Protein AF-A0A524ESB5-F1 (afdb_monomer_lite)

Radius of gyration: 12.63 Å; chains: 1; bounding box: 34×30×29 Å

Secondary structure (DSSP, 8-state):
-PPTT-EE-S--EE-TTSSEEEEEEEETTEEEEEEEETTEEEEEEE-SS--TT-HHHHHHHHHHHHHHS-TT--HHHHHHHHHHHHHHHHHHHHTT-

pLDDT: mean 83.47, std 11.83, range [37.88, 93.81]

Foldseek 3Di:
DPPPQWDWLFDWADQPPAQKTWTWTDHPNWIKIFIDRNPDTPDIDTDDPADLVDPVSLVVQLVVVCVSDDVPRDSVSSSVNSVVNSVSNVVVVVVPD

Structure (mmCIF, N/CA/C/O backbone):
data_AF-A0A524ESB5-F1
#
_entry.id   AF-A0A524ESB5-F1
#
loop_
_atom_site.group_PDB
_atom_site.id
_atom_site.type_symbol
_atom_site.label_atom_id
_atom_site.label_alt_id
_atom_site.label_comp_id
_atom_site.label_asym_id
_atom_site.label_entity_id
_atom_site.label_seq_id
_atom_site.pdbx_PDB_ins_code
_atom_site.Cartn_x
_atom_site.Cartn_y
_atom_site.Cartn_z
_atom_site.occupancy
_atom_site.B_iso_or_equiv
_atom_site.auth_seq_id
_atom_site.auth_comp_id
_atom_site.auth_asym_id
_atom_site.auth_atom_id
_atom_site.pdbx_PDB_model_num
ATOM 1 N N . MET A 1 1 ? -6.665 -15.427 0.520 1.00 53.28 1 MET A N 1
ATOM 2 C CA . MET A 1 1 ? -7.927 -14.854 1.035 1.00 53.28 1 MET A CA 1
ATOM 3 C C . MET A 1 1 ? -7.568 -13.572 1.752 1.00 53.28 1 MET A C 1
ATOM 5 O O . MET A 1 1 ? -6.557 -13.565 2.441 1.00 53.28 1 MET A O 1
ATOM 9 N N . THR A 1 2 ? -8.311 -12.492 1.532 1.00 63.72 2 THR A N 1
ATOM 10 C CA . THR A 1 2 ? -8.147 -11.265 2.319 1.00 63.72 2 THR A CA 1
ATOM 11 C C . THR A 1 2 ? -8.551 -11.565 3.766 1.00 63.72 2 THR A C 1
ATOM 13 O O . THR A 1 2 ? -9.472 -12.355 3.973 1.00 63.72 2 THR A O 1
ATOM 16 N N . GLU A 1 3 ? -7.822 -11.023 4.743 1.00 70.12 3 GLU A N 1
ATOM 17 C CA . GLU A 1 3 ? -8.063 -11.259 6.176 1.00 70.12 3 GLU A CA 1
ATOM 18 C C . GLU A 1 3 ? -9.551 -11.069 6.546 1.00 70.12 3 GLU A C 1
ATOM 20 O O . GLU A 1 3 ? -10.193 -10.139 6.037 1.00 70.12 3 GLU A O 1
ATOM 25 N N . PRO A 1 4 ? -10.128 -11.931 7.408 1.00 74.94 4 PRO A N 1
ATOM 26 C CA . PRO A 1 4 ? -11.513 -11.790 7.838 1.00 74.94 4 PRO A CA 1
ATOM 27 C C . PRO A 1 4 ? -11.711 -10.435 8.531 1.00 74.94 4 PRO A C 1
ATOM 29 O O . PRO A 1 4 ? -11.007 -10.096 9.477 1.00 74.94 4 PRO A O 1
ATOM 32 N N . GLY A 1 5 ? -12.677 -9.653 8.046 1.00 81.44 5 GLY A N 1
ATOM 33 C CA . GLY A 1 5 ? -12.945 -8.303 8.554 1.00 81.44 5 GLY A CA 1
ATOM 34 C C . GLY A 1 5 ? -12.192 -7.177 7.839 1.00 81.44 5 GLY A C 1
ATOM 35 O O . GLY A 1 5 ? -12.294 -6.033 8.273 1.00 81.44 5 GLY A O 1
ATOM 36 N N . PHE A 1 6 ? -11.473 -7.460 6.745 1.00 87.56 6 PHE A N 1
ATOM 37 C CA . PHE A 1 6 ? -10.914 -6.417 5.881 1.00 87.56 6 PHE A CA 1
ATOM 38 C C . PHE A 1 6 ? -11.998 -5.654 5.124 1.00 87.56 6 PHE A C 1
ATOM 40 O O . PHE A 1 6 ? -12.713 -6.216 4.291 1.00 87.56 6 PHE A O 1
ATOM 47 N N . ILE A 1 7 ? -12.063 -4.349 5.377 1.00 89.50 7 ILE A N 1
ATOM 48 C CA . ILE A 1 7 ? -12.929 -3.413 4.671 1.00 89.50 7 ILE A CA 1
ATOM 49 C C . ILE A 1 7 ? -12.057 -2.642 3.671 1.00 89.50 7 ILE A C 1
ATOM 51 O O . ILE A 1 7 ? -11.220 -1.832 4.085 1.00 89.50 7 ILE A O 1
ATOM 55 N N . PRO A 1 8 ? -12.202 -2.878 2.354 1.00 90.12 8 PRO A N 1
ATOM 56 C CA . PRO A 1 8 ? -11.442 -2.139 1.357 1.00 90.12 8 PRO A CA 1
ATOM 57 C C . PRO A 1 8 ? -11.864 -0.668 1.354 1.00 90.12 8 PRO A C 1
ATOM 59 O O . PRO A 1 8 ? -13.047 -0.354 1.226 1.00 90.12 8 PRO A O 1
ATOM 62 N N . ARG A 1 9 ? -10.888 0.238 1.456 1.00 89.12 9 ARG A N 1
ATOM 63 C CA . ARG A 1 9 ? -11.104 1.690 1.332 1.00 89.12 9 ARG A CA 1
ATOM 64 C C . ARG A 1 9 ? -10.692 2.224 -0.036 1.00 89.12 9 ARG A C 1
ATOM 66 O O . ARG A 1 9 ? -11.114 3.306 -0.423 1.00 89.12 9 ARG A O 1
ATOM 73 N N . THR A 1 10 ? -9.905 1.456 -0.785 1.00 91.19 10 THR A N 1
ATOM 74 C CA . THR A 1 10 ? -9.455 1.812 -2.132 1.00 91.19 10 THR A CA 1
ATOM 75 C C . THR A 1 10 ? -9.749 0.712 -3.141 1.00 91.19 10 THR A C 1
ATOM 77 O O . THR A 1 10 ? -9.992 -0.452 -2.799 1.00 91.19 10 THR A O 1
ATOM 80 N N . SER A 1 11 ? -9.638 1.070 -4.419 1.00 90.12 11 SER A N 1
ATOM 81 C CA . SER A 1 11 ? -9.515 0.078 -5.488 1.00 90.12 11 SER A CA 1
ATOM 82 C C . SER A 1 11 ? -8.157 -0.632 -5.413 1.00 90.12 11 SER A C 1
ATOM 84 O O . SER A 1 11 ? -7.220 -0.142 -4.777 1.00 90.12 11 SER A O 1
ATOM 86 N N . ILE A 1 12 ? -8.044 -1.789 -6.071 1.00 92.25 12 ILE A N 1
ATOM 87 C CA . ILE A 1 12 ? -6.750 -2.450 -6.279 1.00 92.25 12 ILE A CA 1
ATOM 88 C C . ILE A 1 12 ? -6.006 -1.684 -7.373 1.00 92.25 12 ILE A C 1
ATOM 90 O O . ILE A 1 12 ? -6.496 -1.582 -8.499 1.00 92.25 12 ILE A O 1
ATOM 94 N N . LEU A 1 13 ? -4.822 -1.165 -7.055 1.00 92.94 13 LEU A N 1
ATOM 95 C CA . LEU A 1 13 ? -3.985 -0.427 -7.994 1.00 92.94 13 LEU A CA 1
ATOM 96 C C . LEU A 1 13 ? -2.712 -1.212 -8.310 1.00 92.94 13 LEU A C 1
ATOM 98 O O . LEU A 1 13 ? -1.961 -1.593 -7.414 1.00 92.94 13 LEU A O 1
ATOM 102 N N . GLY A 1 14 ? -2.468 -1.451 -9.598 1.00 91.75 14 GLY A N 1
ATOM 103 C CA . GLY A 1 14 ? -1.257 -2.118 -10.070 1.00 91.75 14 GLY A CA 1
ATOM 104 C C . GLY A 1 14 ? 0.000 -1.275 -9.844 1.00 91.75 14 GLY A C 1
ATOM 105 O O . GLY A 1 14 ? -0.017 -0.051 -9.995 1.00 91.75 14 GLY A O 1
ATOM 106 N N . ILE A 1 15 ? 1.113 -1.934 -9.527 1.00 90.31 15 ILE A N 1
ATOM 107 C CA . ILE A 1 15 ? 2.438 -1.314 -9.528 1.00 90.31 15 ILE A CA 1
ATOM 108 C C . ILE A 1 15 ? 3.014 -1.460 -10.936 1.00 90.31 15 ILE A C 1
ATOM 110 O O . ILE A 1 15 ? 3.278 -2.572 -11.405 1.00 90.31 15 ILE A O 1
ATOM 114 N N . CYS A 1 16 ? 3.213 -0.327 -11.610 1.00 86.69 16 CYS A N 1
ATOM 115 C CA . CYS A 1 16 ? 3.701 -0.291 -12.985 1.00 86.69 16 CYS A CA 1
ATOM 116 C C . CYS A 1 16 ? 5.029 -1.055 -13.137 1.00 86.69 16 CYS A C 1
ATOM 118 O O . CYS A 1 16 ? 5.944 -0.901 -12.326 1.00 86.69 16 CYS A O 1
ATOM 120 N N . GLY A 1 17 ? 5.123 -1.878 -14.185 1.00 84.38 17 GLY A N 1
ATOM 121 C CA . GLY A 1 17 ? 6.284 -2.732 -14.443 1.00 84.38 17 GLY A CA 1
ATOM 122 C C . GLY A 1 17 ? 6.303 -4.041 -13.649 1.00 84.38 17 GLY A C 1
ATOM 123 O O . GLY A 1 17 ? 7.302 -4.754 -13.699 1.00 84.38 17 GLY A O 1
ATOM 124 N N . THR A 1 18 ? 5.226 -4.385 -12.933 1.00 87.06 18 THR A N 1
ATOM 125 C CA . THR A 1 18 ? 5.128 -5.647 -12.185 1.00 87.06 18 THR A CA 1
ATOM 126 C C . THR A 1 18 ? 3.753 -6.303 -12.297 1.00 87.06 18 THR A C 1
ATOM 128 O O . THR A 1 18 ? 2.779 -5.678 -12.707 1.00 87.06 18 THR A O 1
ATOM 131 N N . SER A 1 19 ? 3.659 -7.568 -11.875 1.00 88.31 19 SER A N 1
ATOM 132 C CA . SER A 1 19 ? 2.386 -8.283 -11.699 1.00 88.31 19 SER A CA 1
ATOM 133 C C . SER A 1 19 ? 1.713 -8.010 -10.345 1.00 88.31 19 SER A C 1
ATOM 135 O O . SER A 1 19 ? 0.800 -8.747 -9.961 1.00 88.31 19 SER A O 1
ATOM 137 N N . TYR A 1 20 ? 2.218 -7.040 -9.579 1.00 91.44 20 TYR A N 1
ATOM 138 C CA . TYR A 1 20 ? 1.757 -6.763 -8.225 1.00 91.44 20 TYR A CA 1
ATOM 139 C C . TYR A 1 20 ? 0.705 -5.661 -8.198 1.00 91.44 20 TYR A C 1
ATOM 141 O O . TYR A 1 20 ? 0.770 -4.700 -8.963 1.00 91.44 20 TYR A O 1
ATOM 149 N N . GLY A 1 21 ? -0.251 -5.799 -7.287 1.00 92.31 21 GLY A N 1
ATOM 150 C CA . GLY A 1 21 ? -1.251 -4.785 -6.976 1.00 92.31 21 GLY A CA 1
ATOM 151 C C . GLY A 1 21 ? -1.250 -4.458 -5.491 1.00 92.31 21 GLY A C 1
ATOM 152 O O . GLY A 1 21 ? -0.881 -5.291 -4.668 1.00 92.31 21 GLY A O 1
ATOM 153 N N . LEU A 1 22 ? -1.667 -3.248 -5.149 1.00 93.19 22 LEU A N 1
ATOM 154 C CA . LEU A 1 22 ? -1.829 -2.788 -3.777 1.00 93.19 22 LEU A CA 1
ATOM 155 C C . LEU A 1 22 ? -3.270 -2.353 -3.552 1.00 93.19 22 LEU A C 1
ATOM 157 O O . LEU A 1 22 ? -3.901 -1.781 -4.439 1.00 93.19 22 LEU A O 1
ATOM 161 N N . GLN A 1 23 ? -3.769 -2.587 -2.348 1.00 93.81 23 GLN A N 1
ATOM 162 C CA . GLN A 1 23 ? -5.040 -2.047 -1.888 1.00 93.81 23 GLN A CA 1
ATOM 163 C C . GLN A 1 23 ? -4.897 -1.612 -0.441 1.00 93.81 23 GLN A C 1
ATOM 165 O O . GLN A 1 23 ? -4.343 -2.351 0.374 1.00 93.81 23 GLN A O 1
ATOM 170 N N . LEU A 1 24 ? -5.416 -0.432 -0.124 1.00 92.25 24 LEU A N 1
ATOM 171 C CA . LEU A 1 24 ? -5.550 0.029 1.243 1.00 92.25 24 LEU A CA 1
ATOM 172 C C . LEU A 1 24 ? -6.972 -0.226 1.741 1.00 92.25 24 LEU A C 1
ATOM 174 O O . LEU A 1 24 ? -7.962 -0.177 1.004 1.00 92.25 24 LEU A O 1
ATOM 178 N N . GLY A 1 25 ? -7.062 -0.506 3.026 1.00 90.94 25 GLY A N 1
ATOM 179 C CA . GLY A 1 25 ? -8.320 -0.710 3.714 1.00 90.94 25 GLY A CA 1
ATOM 180 C C . GLY A 1 25 ? -8.121 -0.627 5.208 1.00 90.94 25 GLY A C 1
ATOM 181 O O . GLY A 1 25 ? -7.106 -0.123 5.686 1.00 90.94 25 GLY A O 1
ATOM 182 N N . GLU A 1 26 ? -9.086 -1.147 5.941 1.00 89.62 26 GLU A N 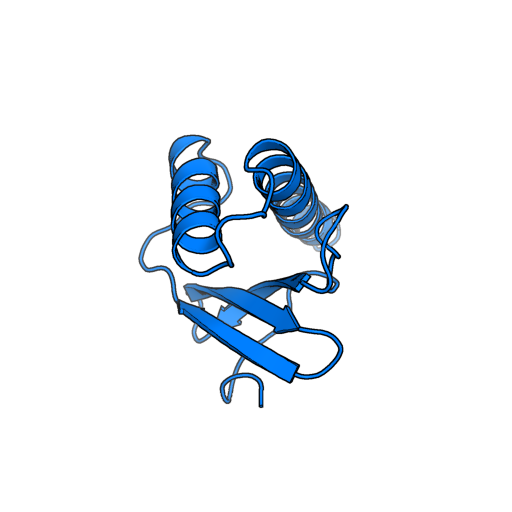1
ATOM 183 C CA . GLU A 1 26 ? -9.058 -1.139 7.393 1.00 89.62 26 GLU A CA 1
ATOM 184 C C . GLU A 1 26 ? -9.521 -2.470 7.974 1.00 89.62 26 GLU A C 1
ATOM 186 O O . GLU A 1 26 ? -10.320 -3.190 7.375 1.00 89.62 26 GLU A O 1
ATOM 191 N N . ILE A 1 27 ? -9.006 -2.779 9.161 1.00 89.75 27 ILE A N 1
ATOM 192 C CA . ILE A 1 27 ? -9.479 -3.867 10.017 1.00 89.75 27 ILE A CA 1
ATOM 193 C C . ILE A 1 27 ? -9.573 -3.315 11.430 1.00 89.75 27 ILE A C 1
ATOM 195 O O . ILE A 1 27 ? -8.570 -2.848 11.967 1.00 89.75 27 ILE A O 1
ATOM 199 N N . ASN A 1 28 ? -10.751 -3.389 12.055 1.00 86.31 28 ASN A N 1
ATOM 200 C CA . ASN A 1 28 ? -10.972 -2.930 13.434 1.00 86.31 28 ASN A CA 1
ATOM 201 C C . ASN A 1 28 ? -10.465 -1.492 13.688 1.00 86.31 28 ASN A C 1
ATOM 203 O O . ASN A 1 28 ? -9.815 -1.245 14.699 1.00 86.31 28 ASN A O 1
ATOM 207 N N . ASN A 1 29 ? -10.723 -0.564 12.758 1.00 83.12 29 ASN A N 1
ATOM 208 C CA . ASN A 1 29 ? -10.235 0.829 12.757 1.00 83.12 29 ASN A CA 1
ATOM 209 C C . ASN A 1 29 ? -8.716 1.016 12.592 1.00 83.12 29 ASN A C 1
ATOM 211 O O . ASN A 1 29 ? -8.208 2.118 12.789 1.00 83.12 29 ASN A O 1
ATOM 215 N N . PHE A 1 30 ? -7.979 -0.021 12.203 1.00 86.00 30 PHE A N 1
ATOM 216 C CA . PHE A 1 30 ? -6.562 0.095 11.872 1.00 86.00 30 PHE A CA 1
ATOM 217 C C . PHE A 1 30 ? -6.351 0.088 10.369 1.00 86.00 30 PHE A C 1
ATOM 219 O O . PHE A 1 30 ? -6.890 -0.774 9.671 1.00 86.00 30 PHE A O 1
ATOM 226 N N . LEU A 1 31 ? -5.503 0.995 9.886 1.00 88.69 31 LEU A N 1
ATOM 227 C CA . LEU A 1 31 ? -5.098 1.021 8.489 1.00 88.69 31 LEU A CA 1
ATOM 228 C C . LEU A 1 31 ? -4.380 -0.278 8.124 1.00 88.69 31 LEU A C 1
ATOM 230 O O . LEU A 1 31 ? -3.516 -0.767 8.851 1.00 88.69 31 LEU A O 1
ATOM 234 N N . CYS A 1 32 ? -4.717 -0.822 6.966 1.00 91.06 32 CYS A N 1
ATOM 235 C CA . CYS A 1 32 ? -4.149 -2.052 6.455 1.00 91.06 32 CYS A CA 1
ATOM 236 C C . CYS A 1 32 ? -3.788 -1.908 4.975 1.00 91.06 32 CYS A C 1
ATOM 238 O O . CYS A 1 32 ? -4.485 -1.232 4.217 1.00 91.06 32 CYS A O 1
ATOM 240 N N . ILE A 1 33 ? -2.723 -2.590 4.554 1.00 91.88 33 ILE A N 1
ATOM 241 C CA . ILE A 1 33 ? -2.369 -2.767 3.145 1.00 91.88 33 ILE A CA 1
ATOM 242 C C . ILE A 1 33 ? -2.396 -4.245 2.779 1.00 91.88 33 ILE A C 1
ATOM 244 O O . ILE A 1 33 ? -1.884 -5.101 3.503 1.00 91.88 33 ILE A O 1
ATOM 248 N N . VAL A 1 34 ? -2.980 -4.529 1.622 1.00 92.56 34 VAL A N 1
ATOM 249 C CA . VAL A 1 34 ? -2.988 -5.847 1.000 1.00 92.56 34 VAL A CA 1
ATOM 250 C C . VAL A 1 34 ? -2.145 -5.770 -0.262 1.00 92.56 34 VAL A C 1
ATOM 252 O O . VAL A 1 34 ? -2.327 -4.875 -1.092 1.00 92.56 34 VAL A O 1
ATOM 255 N N . VAL A 1 35 ? -1.228 -6.719 -0.408 1.00 92.50 35 VAL A N 1
ATOM 256 C CA . VAL A 1 35 ? -0.428 -6.899 -1.615 1.00 92.50 35 VAL A CA 1
ATOM 257 C C . VAL A 1 35 ? -0.988 -8.082 -2.389 1.00 92.50 35 VAL A C 1
ATOM 259 O O . VAL A 1 35 ? -1.108 -9.192 -1.865 1.00 92.50 35 VAL A O 1
ATOM 262 N N . TYR A 1 36 ? -1.293 -7.840 -3.654 1.00 91.25 36 TYR A N 1
ATOM 263 C CA . TYR A 1 36 ? -1.822 -8.816 -4.589 1.00 91.25 36 TYR A CA 1
ATOM 264 C C . TYR A 1 36 ? -0.774 -9.210 -5.621 1.00 91.25 36 TYR A C 1
ATOM 266 O O . TYR A 1 36 ? 0.031 -8.383 -6.046 1.00 91.25 36 TYR A O 1
ATOM 274 N N . ARG A 1 37 ? -0.838 -10.452 -6.095 1.00 89.88 37 ARG A N 1
ATOM 275 C CA . ARG A 1 37 ? -0.219 -10.900 -7.343 1.00 89.88 37 ARG A CA 1
ATOM 276 C C . ARG A 1 37 ? -1.319 -11.482 -8.223 1.00 89.88 37 ARG A C 1
ATOM 278 O O . ARG A 1 37 ? -1.846 -12.556 -7.947 1.00 89.88 37 ARG A O 1
ATOM 285 N N . GLY A 1 38 ? -1.717 -10.748 -9.259 1.00 86.31 38 GLY A N 1
ATOM 286 C CA . GLY A 1 38 ? -2.940 -11.076 -9.996 1.00 86.31 38 GLY A CA 1
ATOM 287 C C . GLY A 1 38 ? -4.166 -11.046 -9.074 1.00 86.31 38 GLY A C 1
ATOM 288 O O . GLY A 1 38 ? -4.518 -9.988 -8.564 1.00 86.31 38 GLY A O 1
ATOM 289 N N . LYS A 1 39 ? -4.809 -12.202 -8.858 1.00 84.75 39 LYS A N 1
ATOM 290 C CA . LYS A 1 39 ? -5.984 -12.346 -7.973 1.00 84.75 39 LYS A CA 1
ATOM 291 C C . LYS A 1 39 ? -5.641 -12.854 -6.569 1.00 84.75 39 LYS A C 1
ATOM 293 O O . LYS A 1 39 ? -6.520 -12.931 -5.715 1.00 84.75 39 LYS A O 1
ATOM 298 N N . GLU A 1 40 ? -4.390 -13.229 -6.333 1.00 89.06 40 GLU A N 1
ATOM 299 C CA . GLU A 1 40 ? -3.966 -13.828 -5.072 1.00 89.06 40 GLU A CA 1
ATOM 300 C C . GLU A 1 40 ? -3.441 -12.767 -4.114 1.00 89.06 40 GLU A C 1
ATOM 302 O O . GLU A 1 40 ? -2.686 -11.882 -4.510 1.00 89.06 40 GLU A O 1
ATOM 307 N N . VAL A 1 41 ? -3.815 -12.882 -2.841 1.00 90.44 41 VAL A N 1
ATOM 308 C CA . VAL A 1 41 ? -3.215 -12.097 -1.759 1.00 90.44 41 VAL A CA 1
ATOM 309 C C . VAL A 1 41 ? -1.896 -12.756 -1.387 1.00 90.44 41 VAL A C 1
ATOM 311 O O . VAL A 1 41 ? -1.893 -13.906 -0.954 1.00 90.44 41 VAL A O 1
ATOM 314 N N . ILE A 1 42 ? -0.795 -12.031 -1.553 1.00 90.25 42 ILE A N 1
ATOM 315 C CA . ILE A 1 42 ? 0.552 -12.537 -1.257 1.00 90.25 42 ILE A CA 1
ATOM 316 C C . ILE A 1 42 ? 1.114 -11.994 0.048 1.00 90.25 42 ILE A C 1
ATOM 318 O O . ILE A 1 42 ? 1.992 -12.611 0.643 1.00 90.25 42 ILE A O 1
ATOM 322 N N . ASN A 1 43 ? 0.649 -10.824 0.479 1.00 89.94 43 ASN A N 1
ATOM 323 C CA . ASN A 1 43 ? 1.098 -10.226 1.720 1.00 89.94 43 ASN A CA 1
ATOM 324 C C . ASN A 1 43 ? 0.037 -9.280 2.272 1.00 89.94 43 ASN A C 1
ATOM 326 O O . ASN A 1 43 ? -0.781 -8.728 1.533 1.00 89.94 43 ASN A O 1
ATOM 330 N N . PHE A 1 44 ? 0.076 -9.094 3.579 1.00 90.38 44 PHE A N 1
ATOM 331 C CA . PHE A 1 44 ? -0.857 -8.277 4.321 1.00 90.38 44 PHE A CA 1
ATOM 332 C C . PHE A 1 44 ? -0.126 -7.616 5.483 1.00 90.38 44 PHE A C 1
ATOM 334 O O . PHE A 1 44 ? 0.662 -8.256 6.182 1.00 90.38 44 PHE A O 1
ATOM 341 N N . LYS A 1 45 ? -0.410 -6.336 5.718 1.00 91.25 45 LYS A N 1
ATOM 342 C CA . LYS A 1 45 ? 0.103 -5.627 6.885 1.00 91.25 45 LYS A CA 1
ATOM 343 C C . LYS A 1 45 ? -0.951 -4.727 7.478 1.00 91.25 45 LYS A C 1
ATOM 345 O O . LYS A 1 45 ? -1.468 -3.834 6.815 1.00 91.25 45 LYS A O 1
ATOM 350 N N . LYS A 1 46 ? -1.180 -4.947 8.766 1.00 90.50 46 LYS A N 1
ATOM 351 C CA . LYS A 1 46 ? -1.850 -4.018 9.659 1.00 90.50 46 LYS A CA 1
ATOM 352 C C . LYS A 1 46 ? -0.840 -2.996 10.179 1.00 90.50 46 LYS A C 1
ATOM 354 O O . LYS A 1 46 ? 0.276 -3.363 10.569 1.00 90.50 46 LYS A O 1
ATOM 359 N N . PHE A 1 47 ? -1.237 -1.735 10.170 1.00 87.50 47 PHE A N 1
ATOM 360 C CA . PHE A 1 47 ? -0.473 -0.620 10.696 1.00 87.50 47 PHE A CA 1
ATOM 361 C C . PHE A 1 47 ? -1.131 -0.093 11.967 1.00 87.50 47 PHE A C 1
ATOM 363 O O . PHE A 1 47 ? -2.309 0.262 11.965 1.00 87.50 47 PHE A O 1
ATOM 370 N N . ASP A 1 48 ? -0.355 -0.029 13.043 1.00 81.81 48 ASP A N 1
ATOM 371 C CA . ASP A 1 48 ? -0.790 0.571 14.297 1.00 81.81 48 ASP A CA 1
ATOM 372 C C . ASP A 1 48 ? -0.374 2.052 14.300 1.00 81.81 48 ASP A C 1
ATOM 374 O O . ASP A 1 48 ? 0.770 2.370 13.980 1.00 81.81 48 ASP A O 1
ATOM 378 N N . ASN A 1 49 ? -1.300 2.953 14.647 1.00 73.44 49 ASN A N 1
ATOM 379 C CA . ASN A 1 49 ? -1.057 4.397 14.808 1.00 73.44 49 ASN A CA 1
ATOM 380 C C . ASN A 1 49 ? -0.517 5.146 13.572 1.00 73.44 49 ASN A C 1
ATOM 382 O O . ASN A 1 49 ? 0.288 6.061 13.718 1.00 73.44 49 ASN A O 1
ATOM 386 N N . ILE A 1 50 ? -0.970 4.800 12.364 1.00 77.56 50 ILE A N 1
ATOM 387 C CA . ILE A 1 50 ? -0.627 5.557 11.150 1.00 77.56 50 ILE A CA 1
ATOM 388 C C . ILE A 1 50 ? -1.693 6.605 10.832 1.00 77.56 50 ILE A C 1
ATOM 390 O O . ILE A 1 50 ? -2.884 6.293 10.785 1.00 77.56 50 ILE A O 1
ATOM 394 N N . THR A 1 51 ? -1.249 7.826 10.528 1.00 71.75 51 THR A N 1
ATOM 395 C CA . THR A 1 51 ? -2.090 8.911 10.022 1.00 71.75 51 THR A CA 1
ATOM 396 C C . THR A 1 51 ? -1.731 9.191 8.564 1.00 71.75 51 THR A C 1
ATOM 398 O O . THR A 1 51 ? -0.686 9.756 8.254 1.00 71.75 51 THR A O 1
ATOM 401 N N . LEU A 1 52 ? -2.637 8.866 7.640 1.00 72.38 52 LEU A N 1
ATOM 402 C CA . LEU A 1 52 ? -2.431 8.993 6.186 1.00 72.38 52 LEU A CA 1
ATOM 403 C C . LEU A 1 52 ? -2.139 10.418 5.664 1.00 72.38 52 LEU A C 1
ATOM 405 O O . LEU A 1 52 ? -1.882 10.594 4.476 1.00 72.38 52 LEU A O 1
ATOM 409 N N . ASN A 1 53 ? -2.140 11.421 6.541 1.00 70.19 53 ASN A N 1
ATOM 410 C CA . ASN A 1 53 ? -1.778 12.802 6.233 1.00 70.19 53 ASN A CA 1
ATOM 411 C C . ASN A 1 53 ? -0.274 13.094 6.407 1.00 70.19 53 ASN A C 1
ATOM 413 O O . ASN A 1 53 ? 0.178 14.172 6.024 1.00 70.19 53 ASN A O 1
ATOM 417 N N . SER A 1 54 ? 0.508 12.167 6.974 1.00 76.06 54 SER A N 1
ATOM 418 C CA . SER A 1 54 ? 1.953 12.330 7.169 1.00 76.06 54 SER A CA 1
ATOM 419 C C . SER A 1 54 ? 2.767 11.738 6.012 1.00 76.06 54 SER A C 1
ATOM 421 O O . SER A 1 54 ? 2.564 10.598 5.588 1.00 76.06 54 SER A O 1
ATOM 423 N N . ILE A 1 55 ? 3.759 12.495 5.532 1.00 76.69 55 ILE A N 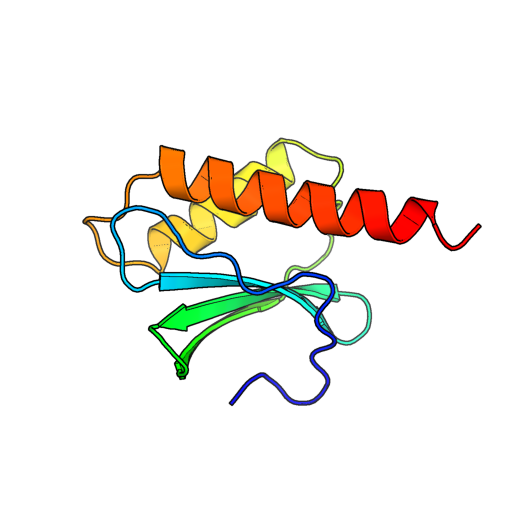1
ATOM 424 C CA . ILE A 1 55 ? 4.744 12.016 4.547 1.00 76.69 55 ILE A CA 1
ATOM 425 C C . ILE A 1 55 ? 5.583 10.866 5.126 1.00 76.69 55 ILE A C 1
ATOM 427 O O . ILE A 1 55 ? 5.962 9.953 4.391 1.00 76.69 55 ILE A O 1
ATOM 431 N N . GLU A 1 56 ? 5.866 10.892 6.429 1.00 79.31 56 GLU A N 1
ATOM 432 C CA . GLU A 1 56 ? 6.649 9.854 7.107 1.00 79.31 56 GLU A CA 1
ATOM 433 C C . GLU A 1 56 ? 5.913 8.513 7.086 1.00 79.31 56 GLU A C 1
ATOM 435 O O . GLU A 1 56 ? 6.498 7.487 6.738 1.00 79.31 56 GLU A O 1
ATOM 440 N N . ASP A 1 57 ? 4.606 8.547 7.331 1.00 83.62 57 ASP A N 1
ATOM 441 C CA . ASP A 1 57 ? 3.741 7.373 7.304 1.00 83.62 57 ASP A CA 1
ATOM 442 C C . ASP A 1 57 ? 3.592 6.804 5.888 1.00 83.62 57 ASP A C 1
ATOM 444 O O . ASP A 1 57 ? 3.697 5.593 5.676 1.00 83.62 57 ASP A O 1
ATOM 448 N N . ALA A 1 58 ? 3.431 7.673 4.886 1.00 84.19 58 ALA A N 1
ATOM 449 C CA . ALA A 1 58 ? 3.426 7.254 3.487 1.00 84.19 58 ALA A CA 1
ATOM 450 C C . ALA A 1 58 ? 4.753 6.575 3.100 1.00 84.19 58 ALA A C 1
ATOM 452 O O . ALA A 1 58 ? 4.758 5.528 2.446 1.00 84.19 58 ALA A O 1
ATOM 453 N N . ASN A 1 59 ? 5.886 7.124 3.543 1.00 87.44 59 ASN A N 1
ATOM 454 C CA . ASN A 1 59 ? 7.203 6.533 3.311 1.00 87.44 59 ASN A CA 1
ATOM 455 C C . ASN A 1 59 ? 7.383 5.205 4.058 1.00 87.44 59 ASN A C 1
ATOM 457 O O . ASN A 1 59 ? 8.006 4.287 3.519 1.00 87.44 59 ASN A O 1
ATOM 461 N N . TYR A 1 60 ? 6.812 5.065 5.256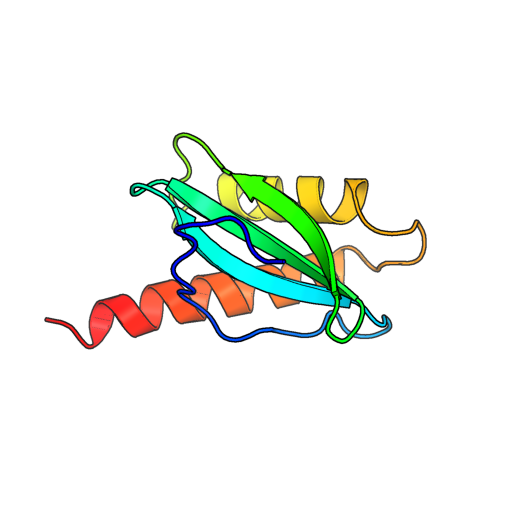 1.00 88.56 60 TYR A N 1
ATOM 462 C CA . TYR A 1 60 ? 6.820 3.812 6.006 1.00 88.56 60 TYR A CA 1
ATOM 463 C C . TYR A 1 60 ? 6.081 2.697 5.253 1.00 88.56 60 TYR A C 1
ATOM 465 O O . TYR A 1 60 ? 6.619 1.597 5.094 1.00 88.56 60 TYR A O 1
ATOM 473 N N . ILE A 1 61 ? 4.896 2.995 4.705 1.00 88.12 61 ILE A N 1
ATOM 474 C CA . ILE A 1 61 ? 4.131 2.055 3.871 1.00 88.12 61 ILE A CA 1
ATOM 475 C C . ILE A 1 61 ? 4.950 1.655 2.639 1.00 88.12 61 ILE A C 1
ATOM 477 O O . ILE A 1 61 ? 5.100 0.466 2.355 1.00 88.12 61 ILE A O 1
ATOM 481 N N . VAL A 1 62 ? 5.537 2.627 1.934 1.00 90.50 62 VAL A N 1
ATOM 482 C CA . VAL A 1 62 ? 6.385 2.373 0.755 1.00 90.50 62 VAL A CA 1
ATOM 483 C C . VAL A 1 62 ? 7.579 1.488 1.105 1.00 90.50 62 VAL A C 1
ATOM 485 O O . VAL A 1 62 ? 7.865 0.531 0.385 1.00 90.50 62 VAL A O 1
ATOM 488 N N . GLY A 1 63 ? 8.262 1.767 2.217 1.00 89.38 63 GLY A N 1
ATOM 489 C CA . GLY A 1 63 ? 9.400 0.980 2.683 1.00 89.38 63 GLY A CA 1
ATOM 490 C C . GLY A 1 63 ? 9.016 -0.455 3.039 1.00 89.38 63 GLY A C 1
ATOM 491 O O . GLY A 1 63 ? 9.733 -1.393 2.678 1.00 89.38 63 GLY A O 1
ATOM 492 N N . TRP A 1 64 ? 7.866 -0.644 3.694 1.00 90.62 64 TRP A N 1
ATOM 493 C CA . TRP A 1 64 ? 7.338 -1.975 3.982 1.00 90.62 64 TRP A CA 1
ATOM 494 C C . TRP A 1 64 ? 7.006 -2.734 2.693 1.00 90.62 64 TRP A C 1
ATOM 496 O O . TRP A 1 64 ? 7.442 -3.874 2.536 1.00 90.62 64 TRP A O 1
ATOM 506 N N . VAL A 1 65 ? 6.316 -2.101 1.739 1.00 89.00 65 VAL A N 1
ATOM 507 C CA . VAL A 1 65 ? 5.985 -2.715 0.444 1.00 89.00 65 VAL A CA 1
ATOM 508 C C . VAL A 1 65 ? 7.255 -3.096 -0.318 1.00 89.00 65 VAL A C 1
ATOM 510 O O . VAL A 1 65 ? 7.374 -4.229 -0.772 1.00 89.00 65 VAL A O 1
ATOM 513 N N . ASN A 1 66 ? 8.239 -2.200 -0.400 1.00 88.81 66 ASN A N 1
ATOM 514 C CA . ASN A 1 66 ? 9.495 -2.462 -1.102 1.00 88.81 66 ASN A CA 1
ATOM 515 C C . ASN A 1 66 ? 10.280 -3.639 -0.503 1.00 88.81 66 ASN A C 1
ATOM 517 O O . ASN A 1 66 ? 10.875 -4.418 -1.238 1.00 88.81 66 ASN A O 1
ATOM 521 N N . ARG A 1 67 ? 10.258 -3.803 0.827 1.00 86.81 67 ARG A N 1
ATOM 522 C CA . ARG A 1 67 ? 10.907 -4.936 1.506 1.00 86.81 67 ARG A CA 1
ATOM 523 C C . ARG A 1 67 ? 10.222 -6.274 1.214 1.00 86.81 67 ARG A C 1
ATOM 525 O O . ARG A 1 67 ? 10.876 -7.309 1.238 1.00 86.81 67 ARG A O 1
ATOM 532 N N . ASN A 1 68 ? 8.909 -6.250 1.004 1.00 85.69 68 ASN A N 1
ATOM 533 C CA . ASN A 1 68 ? 8.082 -7.446 0.853 1.00 85.69 68 ASN A CA 1
ATOM 534 C C . ASN A 1 68 ? 7.811 -7.824 -0.611 1.00 85.69 68 ASN A C 1
ATOM 536 O O . ASN A 1 68 ? 7.261 -8.893 -0.876 1.00 85.69 68 ASN A O 1
ATOM 540 N N . LEU A 1 69 ? 8.183 -6.962 -1.555 1.00 83.62 69 LEU A N 1
ATOM 541 C CA 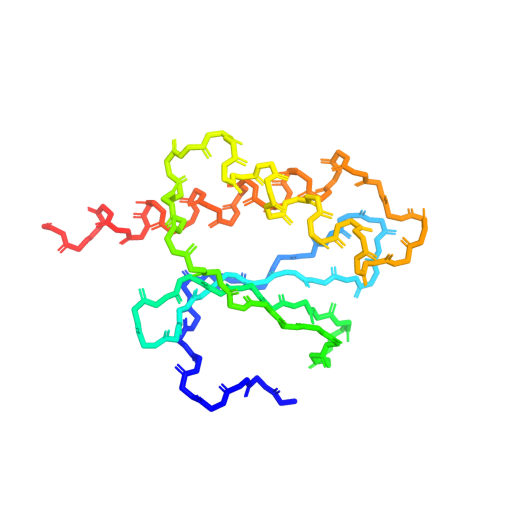. LEU A 1 69 ? 8.149 -7.237 -2.985 1.00 83.62 69 LEU A CA 1
ATOM 542 C C . LEU A 1 69 ? 9.511 -7.729 -3.484 1.00 83.62 69 LEU A C 1
ATOM 544 O O . LEU A 1 69 ? 10.548 -7.525 -2.857 1.00 83.62 69 LEU A O 1
ATOM 548 N N . LEU A 1 70 ? 9.507 -8.389 -4.644 1.00 74.25 70 LEU A N 1
ATOM 549 C CA . LEU A 1 70 ? 10.737 -8.834 -5.297 1.00 74.25 70 LEU A CA 1
ATOM 550 C C . LEU A 1 70 ? 11.646 -7.646 -5.654 1.00 74.25 70 LEU A C 1
ATOM 552 O O . LEU A 1 70 ? 11.173 -6.561 -6.004 1.00 74.25 70 LEU A O 1
ATOM 556 N N . PHE A 1 71 ? 12.954 -7.919 -5.662 1.00 61.75 71 PHE A N 1
ATOM 557 C CA . PHE A 1 71 ? 14.062 -6.967 -5.837 1.00 61.75 71 PHE A CA 1
ATOM 558 C C . PHE A 1 71 ? 13.972 -6.072 -7.091 1.00 61.75 71 PHE A C 1
ATOM 560 O O . PHE A 1 71 ? 14.577 -5.008 -7.137 1.00 61.75 71 PHE A O 1
ATOM 567 N N . PHE A 1 72 ? 13.205 -6.469 -8.109 1.00 61.84 72 PHE A N 1
ATOM 568 C CA . PHE A 1 72 ? 13.058 -5.721 -9.365 1.00 61.84 72 PHE A CA 1
ATOM 569 C C . PHE A 1 72 ? 12.019 -4.593 -9.318 1.00 61.84 72 PHE A C 1
ATOM 571 O O . PHE A 1 72 ? 11.834 -3.882 -10.306 1.00 61.84 72 PHE A O 1
ATOM 578 N N . THR A 1 73 ? 11.311 -4.422 -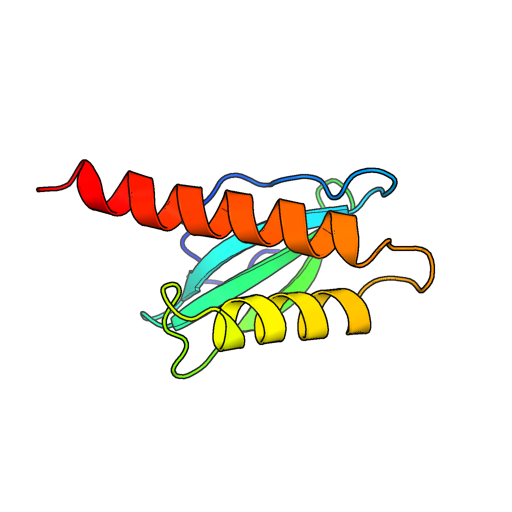8.201 1.00 72.25 73 THR A N 1
ATOM 579 C CA . THR A 1 73 ? 10.245 -3.422 -8.116 1.00 72.25 73 THR A CA 1
ATOM 580 C C . THR A 1 73 ? 10.829 -2.022 -7.937 1.00 72.25 73 THR A C 1
ATOM 582 O O . THR A 1 73 ? 11.583 -1.755 -7.006 1.00 72.25 73 THR A O 1
ATOM 585 N N . ASN A 1 74 ? 10.470 -1.092 -8.823 1.00 85.69 74 ASN A N 1
ATOM 586 C CA . ASN A 1 74 ? 10.957 0.282 -8.755 1.00 85.69 74 ASN A CA 1
ATOM 587 C C . ASN A 1 74 ? 10.285 1.048 -7.597 1.00 85.69 74 ASN A C 1
ATOM 589 O O . ASN A 1 74 ? 9.075 1.285 -7.624 1.00 85.69 74 ASN A O 1
ATOM 593 N N . VAL A 1 75 ? 11.082 1.504 -6.624 1.00 87.62 75 VAL A N 1
ATOM 594 C CA . VAL A 1 75 ? 10.628 2.267 -5.442 1.00 87.62 75 VAL A CA 1
ATOM 595 C C . VAL A 1 75 ? 9.795 3.496 -5.816 1.00 87.62 75 VAL A C 1
ATOM 597 O O . VAL A 1 75 ? 8.805 3.800 -5.154 1.00 87.62 75 VAL A O 1
ATOM 600 N N . MET A 1 76 ? 10.143 4.186 -6.905 1.00 90.06 76 MET A N 1
ATOM 601 C CA . MET A 1 76 ? 9.386 5.342 -7.386 1.00 90.06 76 MET A CA 1
ATOM 602 C C . MET A 1 76 ? 7.970 4.945 -7.813 1.00 90.06 76 MET A C 1
ATOM 604 O O . MET A 1 76 ? 7.022 5.684 -7.552 1.00 90.06 76 MET A O 1
ATOM 608 N N . GLN A 1 77 ? 7.815 3.785 -8.455 1.00 90.44 77 GLN A N 1
ATOM 609 C CA . GLN A 1 77 ? 6.502 3.293 -8.873 1.00 90.44 77 GLN A CA 1
ATOM 610 C C . GLN A 1 77 ? 5.672 2.880 -7.661 1.00 90.44 77 GLN A C 1
ATOM 612 O O . GLN A 1 77 ? 4.516 3.275 -7.570 1.00 90.44 77 GLN A O 1
ATOM 617 N N . ILE A 1 78 ? 6.282 2.202 -6.681 1.00 90.25 78 ILE A N 1
ATOM 618 C CA . ILE A 1 78 ? 5.626 1.891 -5.402 1.00 90.25 78 ILE A CA 1
ATOM 619 C C . ILE A 1 78 ? 5.140 3.180 -4.730 1.00 90.25 78 ILE A C 1
ATOM 621 O O . ILE A 1 78 ? 3.980 3.270 -4.340 1.00 90.25 78 ILE A O 1
ATOM 625 N N . SER A 1 79 ? 6.000 4.198 -4.637 1.00 91.44 79 SER A N 1
ATOM 626 C CA . SER A 1 79 ? 5.663 5.482 -4.016 1.00 91.44 79 SER A CA 1
ATOM 627 C C . SER A 1 79 ? 4.498 6.186 -4.714 1.00 91.44 79 SER A C 1
ATOM 629 O O . SER A 1 79 ? 3.575 6.650 -4.046 1.00 91.44 79 SER A O 1
ATOM 631 N N . LYS A 1 80 ? 4.488 6.210 -6.052 1.00 91.62 80 LYS A N 1
ATOM 632 C CA . LYS A 1 80 ? 3.374 6.766 -6.835 1.00 91.62 80 LYS A CA 1
ATOM 633 C C . LYS A 1 80 ? 2.074 6.004 -6.594 1.00 91.62 80 LYS A C 1
ATOM 635 O O . LYS A 1 80 ? 1.057 6.632 -6.317 1.00 91.62 80 LYS A O 1
ATOM 640 N N . THR A 1 81 ? 2.110 4.673 -6.657 1.00 91.69 81 THR A N 1
ATOM 641 C CA . THR A 1 81 ? 0.940 3.822 -6.409 1.00 91.69 81 THR A CA 1
ATOM 642 C C . THR A 1 81 ? 0.388 4.054 -5.003 1.00 91.69 81 THR A C 1
ATOM 644 O O . THR A 1 81 ? -0.806 4.291 -4.855 1.00 91.69 81 THR A O 1
ATOM 647 N N . VAL A 1 82 ? 1.243 4.059 -3.974 1.00 91.12 82 VAL A N 1
ATOM 648 C CA . VAL A 1 82 ? 0.821 4.305 -2.586 1.00 91.12 82 VAL A CA 1
ATOM 649 C C . VAL A 1 82 ? 0.196 5.692 -2.433 1.00 91.12 82 VAL A C 1
ATOM 651 O O . VAL A 1 82 ? -0.876 5.790 -1.850 1.00 91.12 82 VAL A O 1
ATOM 654 N N . ARG A 1 83 ? 0.792 6.751 -2.997 1.00 90.31 83 ARG A N 1
ATOM 655 C CA . ARG A 1 83 ? 0.214 8.107 -2.936 1.00 90.31 83 ARG A CA 1
ATOM 656 C C . ARG A 1 83 ? -1.183 8.179 -3.546 1.00 90.31 83 ARG A C 1
ATOM 658 O O . ARG A 1 83 ? -2.082 8.698 -2.903 1.00 90.31 83 ARG A O 1
ATOM 665 N N . ILE A 1 84 ? -1.385 7.582 -4.720 1.00 91.81 84 ILE A N 1
ATOM 666 C CA . ILE A 1 84 ? -2.707 7.544 -5.365 1.00 91.81 84 ILE A CA 1
ATOM 667 C C . ILE A 1 84 ? -3.733 6.837 -4.471 1.00 91.81 84 ILE A C 1
ATOM 669 O O . ILE A 1 84 ? -4.871 7.285 -4.361 1.00 91.81 84 ILE A O 1
ATOM 673 N N . LEU A 1 85 ? -3.347 5.739 -3.817 1.00 91.12 85 LEU A N 1
ATOM 674 C CA . LEU A 1 85 ? -4.233 5.026 -2.894 1.00 91.12 85 LEU A CA 1
ATOM 675 C C . LEU A 1 85 ? -4.579 5.874 -1.662 1.00 91.12 85 LEU A C 1
ATOM 677 O O . LEU A 1 85 ? -5.726 5.877 -1.225 1.00 91.12 85 LEU A O 1
ATOM 681 N N . ILE A 1 86 ? -3.615 6.619 -1.124 1.00 89.75 86 ILE A N 1
ATOM 682 C CA . ILE A 1 86 ? -3.848 7.551 -0.014 1.00 89.75 86 ILE A CA 1
ATOM 683 C C . ILE A 1 86 ? -4.814 8.666 -0.441 1.00 89.75 86 ILE A C 1
ATOM 685 O O . ILE A 1 86 ? -5.781 8.948 0.267 1.00 89.75 86 ILE A O 1
ATOM 689 N N . ASP A 1 87 ? -4.623 9.233 -1.633 1.00 88.44 87 ASP A N 1
ATOM 690 C CA . ASP A 1 87 ? -5.509 10.259 -2.189 1.00 88.44 87 ASP A CA 1
ATOM 691 C C . ASP A 1 87 ? -6.941 9.733 -2.399 1.00 88.44 87 ASP A C 1
ATOM 693 O O . ASP A 1 87 ? -7.913 10.454 -2.162 1.00 88.44 87 ASP A O 1
ATOM 697 N N . GLN A 1 88 ? -7.107 8.460 -2.781 1.00 88.06 88 GLN A N 1
ATOM 698 C CA . GLN A 1 88 ? -8.424 7.814 -2.870 1.00 88.06 88 GLN A CA 1
ATOM 699 C C . GLN A 1 88 ? -9.129 7.741 -1.510 1.00 88.06 88 GLN A C 1
ATOM 701 O O . GLN A 1 88 ? -10.323 8.021 -1.422 1.00 88.06 88 GLN A O 1
ATOM 706 N N . ILE A 1 89 ? -8.402 7.420 -0.437 1.00 86.06 89 ILE A N 1
ATOM 707 C CA . ILE A 1 89 ? -8.972 7.408 0.918 1.00 86.06 89 ILE A CA 1
ATOM 708 C C . ILE A 1 89 ? -9.404 8.820 1.317 1.00 86.06 89 ILE A C 1
ATOM 710 O O . ILE A 1 89 ? -10.545 9.028 1.738 1.00 86.06 89 ILE A O 1
ATOM 714 N N . ASN A 1 90 ? -8.529 9.802 1.118 1.00 82.88 90 ASN A N 1
ATOM 715 C CA . ASN A 1 90 ? -8.791 11.186 1.503 1.00 82.88 90 ASN A CA 1
ATOM 716 C C . ASN A 1 90 ? -9.966 11.794 0.720 1.00 82.88 90 ASN A C 1
ATOM 718 O O . ASN A 1 90 ? -10.830 12.440 1.309 1.00 82.88 90 ASN A O 1
ATOM 722 N N . SER A 1 91 ? -10.055 11.531 -0.586 1.00 79.12 91 SER A N 1
ATOM 723 C CA . SER A 1 91 ? -11.177 11.983 -1.422 1.00 79.12 91 SER A CA 1
ATOM 724 C C . SER A 1 91 ? -12.497 11.292 -1.068 1.00 79.12 91 SER A C 1
ATOM 726 O O . SER A 1 91 ? -13.525 11.959 -0.982 1.00 79.12 91 SER A O 1
ATOM 728 N N . SER A 1 92 ? -12.486 9.987 -0.771 1.00 68.19 92 SER A N 1
ATOM 729 C CA . SER A 1 92 ? -13.696 9.271 -0.330 1.00 68.19 92 SER A CA 1
ATOM 730 C C . SER A 1 92 ? -14.247 9.780 1.011 1.00 68.19 92 SER A C 1
ATOM 732 O O . SER A 1 92 ? -15.459 9.776 1.232 1.00 68.19 92 SER A O 1
ATOM 734 N N . THR A 1 93 ? -13.369 10.290 1.879 1.00 58.31 93 THR A N 1
ATOM 735 C CA . THR A 1 93 ? -13.745 10.862 3.179 1.00 58.31 93 THR A CA 1
ATOM 736 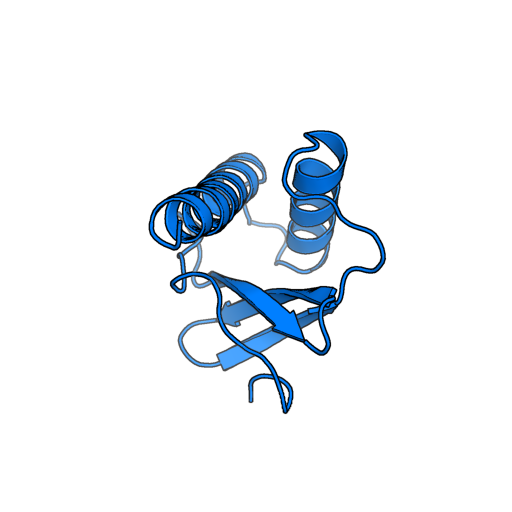C C . THR A 1 93 ? -14.452 12.217 3.019 1.00 58.31 93 THR A C 1
ATOM 738 O O . THR A 1 93 ? -15.330 12.543 3.811 1.00 58.31 93 THR A O 1
ATOM 741 N N . GLN A 1 94 ? -14.141 12.987 1.966 1.00 51.50 94 GLN A N 1
ATOM 742 C CA . GLN A 1 94 ? -14.745 14.306 1.722 1.00 51.50 94 GLN A CA 1
ATOM 743 C C . GLN A 1 94 ? -16.166 14.260 1.139 1.00 51.50 94 GLN A C 1
ATOM 745 O O . GLN A 1 94 ? -16.909 15.221 1.304 1.00 51.50 94 GLN A O 1
ATOM 750 N N . CYS A 1 95 ? -16.582 13.164 0.499 1.00 42.22 95 CYS A N 1
ATOM 751 C CA . CYS A 1 95 ? -17.944 13.031 -0.044 1.00 42.22 95 CYS A CA 1
ATOM 752 C C . CYS A 1 95 ? -18.987 12.522 0.969 1.00 42.22 95 CYS A C 1
ATOM 754 O O . CYS A 1 95 ? -20.145 12.349 0.597 1.00 42.22 95 CYS A O 1
ATOM 756 N N . SER A 1 96 ? -18.595 12.258 2.219 1.00 43.28 96 SER A N 1
ATOM 757 C CA . SER A 1 96 ? -19.480 11.713 3.265 1.00 43.28 96 SER A CA 1
ATOM 758 C C . SER A 1 96 ? -19.893 12.750 4.325 1.00 43.28 96 SER A C 1
ATOM 760 O O . SER A 1 96 ? -20.330 12.356 5.406 1.00 43.28 96 SER A O 1
ATOM 762 N N . ALA A 1 97 ? -19.723 14.046 4.039 1.00 37.88 97 ALA A N 1
ATOM 763 C CA . ALA A 1 97 ? -20.057 15.163 4.929 1.00 37.88 97 ALA A CA 1
ATOM 764 C C . ALA A 1 97 ? -21.245 15.978 4.405 1.00 37.88 97 ALA A C 1
ATOM 766 O O . ALA A 1 97 ? -21.318 16.181 3.171 1.00 37.88 97 ALA A O 1
#

Sequence (97 aa):
MTEPGFIPRTSILGICGTSYGLQLGEINNFLCIVVYRGKEVINFKKFDNITLNSIEDANYIVGWVNRNLLFFTNVMQISKTVRILIDQINSSTQCSA